Protein AF-A0A351AUI7-F1 (afdb_monomer_lite)

Structure (mmCIF, N/CA/C/O backbone):
data_AF-A0A351AUI7-F1
#
_entry.id   AF-A0A351AUI7-F1
#
loop_
_atom_site.group_PDB
_atom_site.id
_atom_site.type_symbol
_atom_site.label_atom_id
_atom_site.label_alt_id
_atom_site.label_comp_id
_atom_site.label_asym_id
_atom_site.label_entity_id
_atom_site.label_seq_id
_atom_site.pdbx_PDB_ins_code
_atom_site.Cartn_x
_atom_site.Cartn_y
_atom_site.Cartn_z
_atom_site.occupancy
_atom_site.B_iso_or_equiv
_atom_site.auth_seq_id
_atom_site.auth_comp_id
_atom_site.auth_asym_id
_atom_site.auth_atom_id
_atom_site.pdbx_PDB_model_num
ATOM 1 N N . PRO A 1 1 ? 12.604 8.753 11.085 1.00 53.91 1 PRO A N 1
ATOM 2 C CA . PRO A 1 1 ? 13.291 7.597 10.460 1.00 53.91 1 PRO A CA 1
ATOM 3 C C . PRO A 1 1 ? 14.036 8.050 9.202 1.00 53.91 1 PRO A C 1
ATOM 5 O O . PRO A 1 1 ? 13.435 8.734 8.382 1.00 53.91 1 PRO A O 1
ATOM 8 N N . ASN A 1 2 ? 15.317 7.702 9.061 1.00 69.69 2 ASN A N 1
ATOM 9 C CA . ASN A 1 2 ? 16.032 7.879 7.795 1.00 69.69 2 ASN A CA 1
ATOM 10 C C . ASN A 1 2 ? 15.551 6.790 6.838 1.00 69.69 2 ASN A C 1
ATOM 12 O O . ASN A 1 2 ? 16.055 5.671 6.870 1.00 69.69 2 ASN A O 1
ATOM 16 N N . ILE A 1 3 ? 14.525 7.087 6.045 1.00 72.50 3 ILE A N 1
ATOM 17 C CA . ILE A 1 3 ? 14.109 6.191 4.968 1.00 72.50 3 ILE A CA 1
ATOM 18 C C . ILE A 1 3 ? 15.257 6.210 3.937 1.00 72.50 3 ILE A C 1
ATOM 20 O O . ILE A 1 3 ? 15.671 7.309 3.560 1.00 72.50 3 ILE A O 1
ATOM 24 N N . PRO A 1 4 ? 15.799 5.076 3.466 1.00 81.50 4 PRO A N 1
ATOM 25 C CA . PRO A 1 4 ? 16.949 5.065 2.550 1.00 81.50 4 PRO A CA 1
ATOM 26 C C . PRO A 1 4 ? 16.629 5.720 1.206 1.00 81.50 4 PRO A C 1
ATOM 28 O O . PRO A 1 4 ? 15.595 5.412 0.636 1.00 81.50 4 PRO A O 1
ATOM 31 N N . VAL A 1 5 ? 17.474 6.603 0.670 1.00 82.38 5 VAL A N 1
ATOM 32 C CA . VAL A 1 5 ? 17.226 7.198 -0.665 1.00 82.38 5 VAL A CA 1
ATOM 33 C C . VAL A 1 5 ? 17.283 6.134 -1.764 1.00 82.38 5 VAL A C 1
ATOM 35 O O . VAL A 1 5 ? 16.453 6.133 -2.669 1.00 82.38 5 VAL A O 1
ATOM 38 N N . SER A 1 6 ? 18.225 5.198 -1.637 1.00 89.06 6 SER A N 1
ATOM 39 C CA . SER A 1 6 ? 18.423 4.108 -2.587 1.00 89.06 6 SER A CA 1
ATOM 40 C C . SER A 1 6 ? 17.807 2.797 -2.088 1.00 89.06 6 SER A C 1
ATOM 42 O O . SER A 1 6 ? 17.944 2.4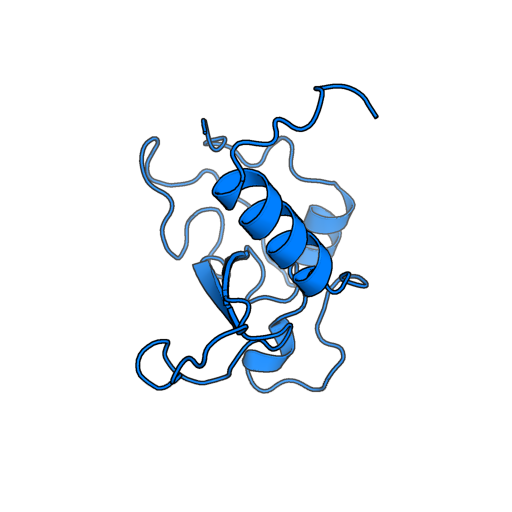86 -0.899 1.00 89.06 6 SER A O 1
ATOM 44 N N . PRO A 1 7 ? 17.181 1.992 -2.966 1.00 90.00 7 PRO A N 1
ATOM 45 C CA . PRO A 1 7 ? 16.624 0.684 -2.626 1.00 90.00 7 PRO A CA 1
ATOM 46 C C . PRO A 1 7 ? 17.680 -0.439 -2.604 1.00 90.00 7 PRO A C 1
ATOM 48 O O . PRO A 1 7 ? 17.318 -1.610 -2.653 1.00 90.00 7 PRO A O 1
ATOM 51 N N . ALA A 1 8 ? 18.978 -0.117 -2.543 1.00 90.44 8 ALA A N 1
ATOM 52 C CA . ALA A 1 8 ? 20.074 -1.088 -2.640 1.00 90.44 8 ALA A CA 1
ATOM 53 C C . ALA A 1 8 ? 20.003 -2.241 -1.616 1.00 90.44 8 ALA A C 1
ATOM 55 O O . ALA A 1 8 ? 20.442 -3.349 -1.915 1.00 90.44 8 ALA A O 1
ATOM 56 N N . ASP A 1 9 ? 19.419 -1.990 -0.441 1.00 90.88 9 ASP A N 1
ATOM 57 C CA . ASP A 1 9 ? 19.254 -2.977 0.634 1.00 90.88 9 ASP A CA 1
ATOM 58 C C . ASP A 1 9 ? 17.879 -3.680 0.611 1.00 90.88 9 ASP A C 1
ATOM 60 O O . ASP A 1 9 ? 17.488 -4.332 1.584 1.00 90.88 9 ASP A O 1
ATOM 64 N N . ALA A 1 10 ? 17.104 -3.535 -0.471 1.00 92.31 10 ALA A N 1
ATOM 65 C CA . ALA A 1 10 ? 15.819 -4.211 -0.609 1.00 92.31 10 ALA A CA 1
ATOM 66 C C . ALA A 1 10 ? 15.993 -5.746 -0.563 1.00 92.31 10 ALA A C 1
ATOM 68 O O . ALA A 1 10 ? 16.928 -6.283 -1.165 1.00 92.31 10 ALA A O 1
ATOM 69 N N . PRO A 1 11 ? 15.093 -6.487 0.116 1.00 93.94 11 PRO A N 1
ATOM 70 C CA . PRO A 1 11 ? 15.166 -7.945 0.164 1.00 93.94 11 PRO A CA 1
ATOM 71 C C . PRO A 1 11 ? 15.143 -8.570 -1.236 1.00 93.94 11 PRO A C 1
ATOM 73 O O . PRO A 1 11 ? 14.291 -8.225 -2.052 1.00 93.94 11 PRO A O 1
ATOM 76 N N . ALA A 1 12 ? 16.028 -9.538 -1.496 1.00 95.44 12 ALA A N 1
ATOM 77 C CA . ALA A 1 12 ? 16.148 -10.176 -2.812 1.00 95.44 12 ALA A CA 1
ATOM 78 C C . ALA A 1 12 ? 14.824 -10.781 -3.314 1.00 95.44 12 ALA A C 1
ATOM 80 O O . ALA A 1 12 ? 14.471 -10.599 -4.470 1.00 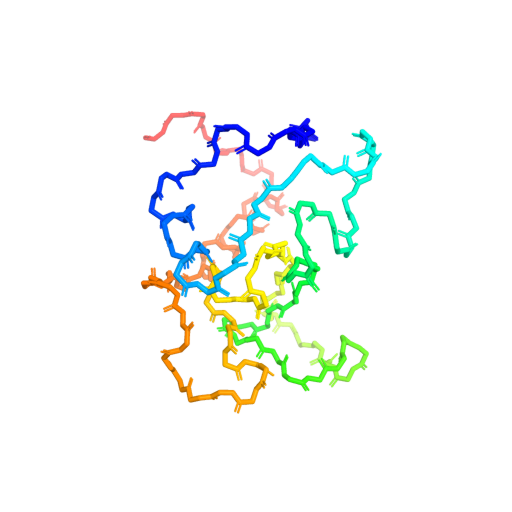95.44 12 ALA A O 1
ATOM 81 N N . GLU A 1 13 ? 14.047 -11.415 -2.430 1.00 94.94 13 GLU A N 1
ATOM 82 C CA . GLU A 1 13 ? 12.736 -11.986 -2.774 1.00 94.94 13 GLU A CA 1
ATOM 83 C C . GLU A 1 13 ? 11.746 -10.926 -3.287 1.00 94.94 13 GLU A C 1
ATOM 85 O O . GLU A 1 13 ? 10.996 -11.177 -4.229 1.00 94.94 13 GLU A O 1
ATOM 90 N N . LEU A 1 14 ? 11.775 -9.718 -2.711 1.00 95.38 14 LEU A N 1
ATOM 91 C CA . LEU A 1 14 ? 10.961 -8.599 -3.184 1.00 95.38 14 LEU A CA 1
ATOM 92 C C . LEU A 1 14 ? 11.438 -8.129 -4.563 1.00 95.38 14 LEU A C 1
ATOM 94 O O . LEU A 1 14 ? 10.617 -7.927 -5.454 1.00 95.38 14 LEU A O 1
ATOM 98 N N . VAL A 1 15 ? 12.753 -7.984 -4.751 1.00 96.81 15 VAL A N 1
ATOM 99 C CA . VAL A 1 15 ? 13.346 -7.574 -6.035 1.00 96.81 15 VAL A CA 1
ATOM 100 C C . VAL A 1 15 ? 13.013 -8.578 -7.145 1.00 96.81 15 VAL A C 1
ATOM 102 O O . VAL A 1 15 ? 12.635 -8.172 -8.246 1.00 96.81 15 VAL A O 1
ATOM 105 N N . ASP A 1 16 ? 13.081 -9.876 -6.855 1.00 96.75 16 ASP A N 1
ATOM 106 C CA . ASP A 1 16 ? 12.731 -10.944 -7.795 1.00 96.75 16 ASP A CA 1
ATOM 107 C C . ASP A 1 16 ? 11.238 -10.906 -8.160 1.00 96.75 16 ASP A C 1
ATOM 109 O O . ASP A 1 16 ? 10.876 -10.974 -9.340 1.00 96.75 16 ASP A O 1
ATOM 113 N N . ALA A 1 17 ? 10.359 -10.741 -7.164 1.00 96.00 17 ALA A N 1
ATOM 114 C CA . ALA A 1 17 ? 8.919 -10.639 -7.386 1.00 96.00 17 ALA A CA 1
ATOM 115 C C . ALA A 1 17 ? 8.557 -9.419 -8.251 1.00 96.00 17 ALA A C 1
ATOM 117 O O . ALA A 1 17 ? 7.807 -9.553 -9.220 1.00 96.00 17 ALA A O 1
ATOM 118 N N . LEU A 1 18 ? 9.149 -8.255 -7.971 1.00 96.81 18 LEU A N 1
ATOM 119 C CA . LEU A 1 18 ? 8.984 -7.036 -8.770 1.00 96.81 18 LEU A CA 1
ATOM 120 C C . LEU A 1 18 ? 9.475 -7.222 -10.209 1.00 96.81 18 LEU A C 1
ATOM 122 O O . LEU A 1 18 ? 8.768 -6.879 -11.159 1.00 96.81 18 LEU A O 1
ATOM 126 N N . SER A 1 19 ? 10.643 -7.843 -10.376 1.00 96.56 19 SER A N 1
ATOM 127 C CA . SER A 1 19 ? 11.227 -8.111 -11.692 1.00 96.56 19 SER A CA 1
ATOM 128 C C . SER A 1 19 ? 10.325 -9.007 -12.545 1.00 96.56 19 SER A C 1
ATOM 130 O O . SER A 1 19 ? 10.216 -8.801 -13.753 1.00 96.56 19 SER A O 1
ATOM 132 N N . SER A 1 20 ? 9.609 -9.959 -11.930 1.00 94.94 20 SER A N 1
ATOM 133 C CA . SER A 1 20 ? 8.629 -10.806 -12.630 1.00 94.94 20 SER A CA 1
ATOM 134 C C . SER A 1 20 ? 7.449 -10.018 -13.220 1.00 94.94 20 SER A C 1
ATOM 136 O O . SER A 1 20 ? 6.828 -10.461 -14.187 1.00 94.94 20 SER A O 1
ATOM 138 N N . TRP A 1 21 ? 7.164 -8.836 -12.668 1.00 94.06 21 TRP A N 1
ATOM 139 C CA . TRP A 1 21 ? 6.156 -7.889 -13.152 1.00 94.06 21 TRP A CA 1
ATOM 140 C C . TRP A 1 21 ? 6.748 -6.809 -14.068 1.00 94.06 21 TRP A C 1
ATOM 142 O O . TRP A 1 21 ? 6.025 -5.924 -14.521 1.00 94.06 21 TRP A O 1
ATOM 152 N N . GLY A 1 22 ? 8.051 -6.874 -14.360 1.00 96.12 22 GLY A N 1
ATOM 153 C CA . GLY A 1 22 ? 8.757 -5.848 -15.124 1.00 96.12 22 GLY A CA 1
ATOM 154 C C . GLY A 1 22 ? 8.963 -4.543 -14.351 1.00 96.12 22 GLY A C 1
ATOM 155 O O . GLY A 1 22 ? 9.173 -3.503 -14.972 1.00 96.12 22 GLY A O 1
ATOM 156 N N . ILE A 1 23 ? 8.890 -4.584 -13.017 1.00 96.50 23 ILE A N 1
ATOM 157 C CA . ILE A 1 23 ? 9.142 -3.436 -12.147 1.00 96.50 23 ILE A CA 1
ATOM 158 C C . ILE A 1 23 ? 10.608 -3.458 -11.714 1.00 96.50 23 ILE A C 1
ATOM 160 O O . ILE A 1 23 ? 11.083 -4.440 -11.146 1.00 96.50 23 ILE A O 1
ATOM 164 N N . THR A 1 24 ? 11.296 -2.341 -11.930 1.00 96.62 24 THR A N 1
ATOM 165 C CA . THR A 1 24 ? 12.646 -2.091 -11.419 1.00 96.62 24 THR A CA 1
ATOM 166 C C . THR A 1 24 ? 12.562 -1.025 -10.335 1.00 96.62 24 THR A C 1
ATOM 168 O O . THR A 1 24 ? 11.853 -0.035 -10.513 1.00 96.62 24 THR A O 1
ATOM 171 N N . LEU A 1 25 ? 13.264 -1.232 -9.219 1.00 95.81 25 LEU A N 1
ATOM 172 C CA . LEU A 1 25 ? 13.403 -0.209 -8.186 1.00 95.81 25 LEU A CA 1
ATOM 173 C C . LEU A 1 25 ? 14.499 0.788 -8.576 1.00 95.81 25 LEU A C 1
ATOM 175 O O . LEU A 1 25 ? 15.584 0.399 -9.006 1.00 95.81 25 LEU A O 1
ATOM 179 N N . GLU A 1 26 ? 14.214 2.063 -8.374 1.00 95.12 26 GLU A N 1
ATOM 180 C CA . GLU A 1 26 ? 15.096 3.198 -8.630 1.00 95.12 26 GLU A CA 1
ATOM 181 C C . GLU A 1 26 ? 15.279 4.014 -7.347 1.00 95.12 26 GLU A C 1
ATOM 183 O O . GLU A 1 26 ? 14.599 3.783 -6.348 1.00 95.12 26 GLU A O 1
ATOM 188 N N . ASP A 1 27 ? 16.203 4.968 -7.344 1.00 94.81 27 ASP A N 1
ATOM 189 C CA . ASP A 1 27 ? 16.312 5.905 -6.227 1.00 94.81 27 ASP A CA 1
ATOM 190 C C . ASP A 1 27 ? 15.061 6.800 -6.164 1.00 94.81 27 ASP A C 1
ATOM 192 O O . ASP A 1 27 ? 14.490 7.175 -7.191 1.00 94.81 27 ASP A O 1
ATOM 196 N N . ARG A 1 28 ? 14.627 7.164 -4.953 1.00 90.06 28 ARG A N 1
ATOM 197 C CA . ARG A 1 28 ? 13.502 8.096 -4.782 1.00 90.06 28 ARG A CA 1
ATOM 198 C C . ARG A 1 28 ? 13.895 9.546 -5.086 1.00 90.06 28 ARG A C 1
ATOM 200 O O . ARG A 1 28 ? 15.067 9.908 -4.993 1.00 90.06 28 ARG A O 1
ATOM 207 N N . TYR A 1 29 ? 12.917 10.404 -5.383 1.00 86.62 29 TYR A N 1
ATOM 208 C CA . TYR A 1 29 ? 13.185 11.769 -5.860 1.00 86.62 29 TYR A CA 1
ATOM 209 C C . TYR A 1 29 ? 13.662 12.738 -4.772 1.00 86.62 29 TYR A C 1
ATOM 211 O O . TYR A 1 29 ? 14.490 13.611 -5.037 1.00 86.62 29 TYR A O 1
ATOM 219 N N . SER A 1 30 ? 13.112 12.626 -3.562 1.00 86.00 30 SER A N 1
ATOM 220 C CA . SER A 1 30 ? 13.361 13.558 -2.458 1.00 86.00 30 SER A CA 1
ATOM 221 C C . SER A 1 30 ? 14.035 12.851 -1.296 1.00 86.00 30 SER A C 1
ATOM 223 O O . SER A 1 30 ? 13.616 11.780 -0.877 1.00 86.00 30 SER A O 1
ATOM 225 N N . GLU A 1 31 ? 15.050 13.463 -0.692 1.00 85.62 31 GLU A N 1
ATOM 226 C CA . GLU A 1 31 ? 15.675 12.898 0.508 1.00 85.62 31 GLU A CA 1
ATOM 227 C C . GLU A 1 31 ? 14.768 12.991 1.742 1.00 85.62 31 GLU A C 1
ATOM 229 O O . GLU A 1 31 ? 14.880 12.160 2.645 1.00 85.62 31 GLU A O 1
ATOM 234 N N . ASN A 1 32 ? 13.849 13.960 1.769 1.00 87.69 32 ASN A N 1
ATOM 235 C CA . ASN A 1 32 ? 13.077 14.327 2.961 1.00 87.69 32 ASN A CA 1
ATOM 236 C C . ASN A 1 32 ? 11.610 13.895 2.913 1.00 87.69 32 ASN A C 1
ATOM 238 O O . ASN A 1 32 ? 10.897 14.033 3.906 1.00 87.69 32 ASN A O 1
ATOM 242 N N . GLU A 1 33 ? 11.153 13.395 1.772 1.00 89.75 33 GLU A N 1
ATOM 243 C CA . GLU A 1 33 ? 9.759 13.039 1.538 1.00 89.75 33 GLU A CA 1
ATOM 244 C C . GLU A 1 33 ? 9.682 11.644 0.923 1.00 89.75 33 GLU A C 1
ATOM 246 O O . GLU A 1 33 ? 10.640 11.163 0.318 1.00 89.75 33 GLU A O 1
ATOM 251 N N . LEU A 1 34 ? 8.543 10.989 1.132 1.00 93.12 34 LEU A N 1
ATOM 252 C CA . LEU A 1 34 ? 8.210 9.717 0.509 1.00 93.12 34 LEU A CA 1
ATOM 253 C C . LEU A 1 34 ? 6.802 9.841 -0.070 1.00 93.12 34 LEU A C 1
ATOM 255 O O . LEU A 1 34 ? 5.819 9.886 0.675 1.00 93.12 34 LEU A O 1
ATOM 259 N N . GLY A 1 35 ? 6.724 9.960 -1.386 1.00 93.88 35 GLY A N 1
ATOM 260 C CA . GLY A 1 35 ? 5.512 10.174 -2.158 1.00 93.88 35 GLY A CA 1
ATOM 261 C C . GLY A 1 35 ? 5.141 8.985 -3.037 1.00 93.88 35 GLY A C 1
ATOM 262 O O . GLY A 1 35 ? 5.853 7.988 -3.132 1.00 93.88 35 GLY A O 1
ATOM 263 N N . GLU A 1 36 ? 3.984 9.102 -3.684 1.00 95.69 36 GLU A N 1
ATOM 264 C CA . GLU A 1 36 ? 3.617 8.206 -4.780 1.00 95.69 36 GLU A CA 1
ATOM 265 C C . GLU A 1 36 ? 4.683 8.265 -5.881 1.00 95.69 36 GLU A C 1
ATOM 267 O O . GLU A 1 36 ? 5.245 9.329 -6.149 1.00 95.69 36 GLU A O 1
ATOM 272 N N . PHE A 1 37 ? 4.947 7.120 -6.507 1.00 95.69 37 PHE A N 1
ATOM 273 C CA . PHE A 1 37 ? 5.955 6.946 -7.555 1.00 95.69 37 PHE A CA 1
ATOM 274 C C . PHE A 1 37 ? 7.421 7.047 -7.112 1.00 95.69 37 PHE A C 1
ATOM 276 O O . PHE A 1 37 ? 8.317 6.944 -7.950 1.00 95.69 37 PHE A O 1
ATOM 283 N N . ASP A 1 38 ? 7.702 7.181 -5.813 1.00 95.56 38 ASP A N 1
ATOM 284 C CA . ASP A 1 38 ? 9.064 7.012 -5.308 1.00 95.56 38 ASP A CA 1
ATOM 285 C C . ASP A 1 38 ? 9.485 5.538 -5.369 1.00 95.56 38 ASP A C 1
ATOM 287 O O . ASP A 1 38 ? 8.735 4.645 -4.981 1.00 95.56 38 ASP A O 1
ATOM 291 N N . TYR A 1 39 ? 10.702 5.275 -5.836 1.00 96.19 39 TYR A N 1
ATOM 292 C CA . TYR A 1 39 ? 11.263 3.955 -6.156 1.00 96.19 39 TYR A CA 1
ATOM 293 C C . TYR A 1 39 ? 10.711 3.248 -7.398 1.00 96.19 39 TYR A C 1
ATOM 295 O O . TYR A 1 39 ? 11.478 2.544 -8.044 1.00 96.19 39 TYR A O 1
ATOM 303 N N . CYS A 1 40 ? 9.431 3.373 -7.753 1.00 96.19 40 CYS A N 1
ATOM 304 C CA . CYS A 1 40 ? 8.903 2.813 -9.003 1.00 96.19 40 CYS A CA 1
ATOM 305 C C . CYS A 1 40 ? 7.511 3.365 -9.342 1.00 96.19 40 CYS A C 1
ATOM 307 O O . CYS A 1 40 ? 6.808 3.894 -8.492 1.00 96.19 40 CYS A O 1
ATOM 309 N N . TYR A 1 41 ? 7.046 3.145 -10.573 1.00 96.44 41 TYR A N 1
ATOM 310 C CA . TYR A 1 41 ? 5.712 3.578 -11.022 1.00 96.44 41 TYR A CA 1
ATOM 311 C C . TYR A 1 41 ? 4.532 2.895 -10.291 1.00 96.44 41 TYR A C 1
ATOM 313 O O . TYR A 1 41 ? 3.385 3.319 -10.435 1.00 96.44 41 TYR A O 1
ATOM 321 N N . ALA A 1 42 ? 4.798 1.808 -9.564 1.00 96.56 42 ALA A N 1
ATOM 322 C CA . ALA A 1 42 ? 3.804 1.020 -8.839 1.00 96.56 42 ALA A CA 1
ATOM 323 C C . ALA A 1 42 ? 3.771 1.328 -7.335 1.00 96.56 42 ALA A C 1
ATOM 325 O O . ALA A 1 42 ? 3.089 0.628 -6.578 1.00 96.56 42 ALA A O 1
ATOM 326 N N . SER A 1 43 ? 4.532 2.329 -6.890 1.00 97.19 43 SER A N 1
ATOM 327 C CA . SER A 1 43 ? 4.663 2.658 -5.481 1.00 97.19 43 SER A CA 1
ATOM 328 C C . SER A 1 43 ? 3.688 3.730 -5.017 1.00 97.19 43 SER A C 1
ATOM 330 O O . SER A 1 43 ? 3.231 4.579 -5.784 1.00 97.19 43 SER A O 1
ATOM 332 N N . GLY A 1 44 ? 3.398 3.716 -3.720 1.00 96.19 44 GLY A N 1
ATOM 333 C CA . GLY A 1 44 ? 2.567 4.733 -3.098 1.00 96.19 44 GLY A CA 1
ATOM 334 C C . GLY A 1 44 ? 2.070 4.344 -1.718 1.00 96.19 44 GLY A C 1
ATOM 335 O O . GLY A 1 44 ? 2.431 3.309 -1.157 1.00 96.19 44 GLY A O 1
ATOM 336 N N . TRP A 1 45 ? 1.229 5.205 -1.154 1.00 96.75 45 TRP A N 1
ATOM 337 C CA . TRP A 1 45 ? 0.627 4.994 0.156 1.00 96.75 45 TRP A CA 1
ATOM 338 C C . TRP A 1 45 ? -0.729 4.310 0.025 1.00 96.75 45 TRP A C 1
ATOM 340 O O . TRP A 1 45 ? -1.647 4.836 -0.599 1.00 96.75 45 TRP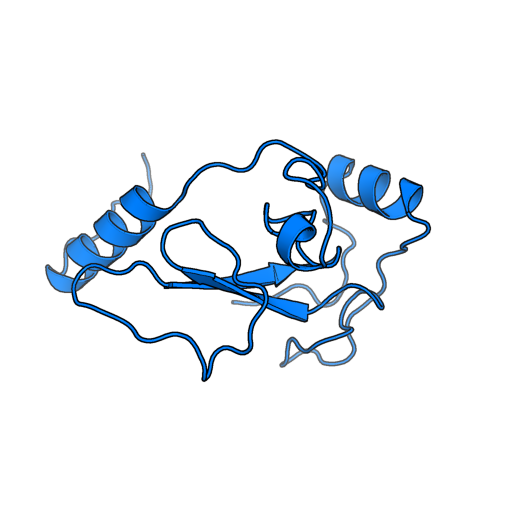 A O 1
ATOM 350 N N . MET A 1 46 ? -0.876 3.163 0.680 1.00 96.56 46 MET A N 1
ATOM 351 C CA . MET A 1 46 ? -2.154 2.476 0.833 1.00 96.56 46 MET A CA 1
ATOM 352 C C . MET A 1 46 ? -2.567 2.460 2.297 1.00 96.56 46 MET A C 1
ATOM 354 O O . MET A 1 46 ? -1.727 2.413 3.199 1.00 96.56 46 MET A O 1
ATOM 358 N N . TYR A 1 47 ? -3.874 2.456 2.541 1.00 96.44 47 TYR A N 1
ATOM 359 C CA . TYR A 1 47 ? -4.412 2.285 3.881 1.00 96.44 47 TYR A CA 1
ATOM 360 C C . TYR A 1 47 ? -5.101 0.935 4.028 1.00 96.44 47 TYR A C 1
ATOM 362 O O . TYR A 1 47 ? -5.617 0.353 3.076 1.00 96.44 47 TYR A O 1
ATOM 370 N N . CYS A 1 48 ? -5.067 0.431 5.249 1.00 96.06 48 CYS A N 1
ATOM 371 C CA . CYS A 1 48 ? -5.642 -0.834 5.643 1.00 96.06 48 CYS A CA 1
ATOM 372 C C . CYS A 1 48 ? -6.466 -0.609 6.911 1.00 96.06 48 CYS A C 1
ATOM 374 O O . CYS A 1 48 ? -5.969 -0.004 7.861 1.00 96.06 48 CYS A O 1
ATOM 376 N N . LEU A 1 49 ? -7.707 -1.086 6.902 1.00 96.94 49 LEU A N 1
ATOM 377 C CA . LEU A 1 49 ? -8.668 -1.014 7.995 1.00 96.94 49 LEU A CA 1
ATOM 378 C C . LEU A 1 49 ? -9.011 -2.442 8.425 1.00 96.94 49 LEU A C 1
ATOM 380 O O . LEU A 1 49 ? -9.517 -3.213 7.612 1.00 96.94 49 LEU A O 1
ATOM 384 N N . ASN A 1 50 ? -8.719 -2.808 9.676 1.00 96.25 50 ASN A N 1
ATOM 385 C CA . ASN A 1 50 ? -8.995 -4.142 10.236 1.00 96.25 50 ASN A CA 1
ATOM 386 C C . ASN A 1 50 ? -8.499 -5.285 9.331 1.00 96.25 50 ASN A C 1
ATOM 388 O O . ASN A 1 50 ? -9.237 -6.201 8.961 1.00 96.25 50 ASN A O 1
ATOM 392 N N . ASN A 1 51 ? -7.239 -5.178 8.906 1.00 95.19 51 ASN A N 1
ATOM 393 C CA . ASN A 1 51 ? -6.580 -6.101 7.985 1.00 95.19 51 ASN A CA 1
ATOM 394 C C . ASN A 1 51 ? -7.168 -6.210 6.566 1.00 95.19 51 ASN A C 1
ATOM 396 O O . ASN A 1 51 ? -6.751 -7.077 5.798 1.00 95.19 51 ASN A O 1
ATOM 400 N N . VAL A 1 52 ? -8.073 -5.313 6.187 1.00 93.56 52 VAL A N 1
ATOM 401 C CA . VAL A 1 52 ? -8.608 -5.204 4.828 1.00 93.56 52 VAL A CA 1
ATOM 402 C C . VAL A 1 52 ? -8.021 -3.968 4.161 1.00 93.56 52 VAL A C 1
ATOM 404 O O . VAL A 1 52 ? -7.955 -2.909 4.777 1.00 93.56 52 VAL A O 1
ATOM 407 N N . PHE A 1 53 ? -7.568 -4.090 2.917 1.00 95.31 53 PHE A N 1
ATOM 408 C CA . PHE A 1 53 ? -7.199 -2.953 2.074 1.00 95.31 53 PHE A CA 1
ATOM 409 C C . PHE A 1 53 ? -8.430 -2.534 1.267 1.00 95.31 53 PHE A C 1
ATOM 411 O O . PHE A 1 53 ? -8.858 -3.296 0.396 1.00 95.31 53 PHE A O 1
ATOM 418 N N . PRO A 1 54 ? -9.050 -1.377 1.560 1.00 94.62 54 PRO A N 1
ATOM 419 C CA . PRO A 1 54 ? -10.264 -0.980 0.861 1.00 94.62 54 PRO A CA 1
ATOM 420 C C . PRO A 1 54 ? -9.976 -0.568 -0.584 1.00 94.62 54 PRO A C 1
ATOM 422 O O . PRO A 1 54 ? -8.922 -0.019 -0.893 1.00 94.62 54 PRO A O 1
ATOM 425 N N . ASN A 1 55 ? -10.956 -0.774 -1.462 1.00 93.19 55 ASN A N 1
ATOM 426 C CA . ASN A 1 55 ? -10.923 -0.350 -2.866 1.00 93.19 55 ASN A CA 1
ATOM 427 C C . ASN A 1 55 ? -11.598 1.020 -3.092 1.00 93.19 55 ASN A C 1
ATOM 429 O O . ASN A 1 55 ? -12.082 1.313 -4.185 1.00 93.19 55 ASN A O 1
ATOM 433 N N . VAL A 1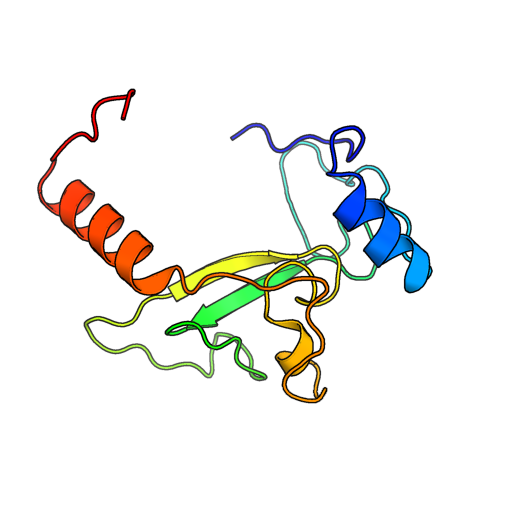 56 ? -11.663 1.844 -2.045 1.00 93.19 56 VAL A N 1
ATOM 434 C CA . VAL A 1 56 ? -12.247 3.192 -2.042 1.00 93.19 56 VAL A CA 1
ATOM 435 C C . VAL A 1 56 ? -11.271 4.186 -1.424 1.00 93.19 56 VAL A C 1
ATOM 437 O O . VAL A 1 56 ? -10.341 3.799 -0.710 1.00 93.19 56 VAL A O 1
ATOM 440 N N . GLY A 1 57 ? -11.483 5.479 -1.671 1.00 91.44 57 GLY A N 1
ATOM 441 C CA . GLY A 1 57 ? -10.663 6.536 -1.083 1.00 91.44 57 GLY A CA 1
ATOM 442 C C . GLY A 1 57 ? -10.760 6.568 0.445 1.00 91.44 57 GLY A C 1
ATOM 443 O O . GLY A 1 57 ? -11.772 6.179 1.024 1.00 91.44 57 GLY A O 1
ATOM 444 N N . PHE A 1 58 ? -9.717 7.076 1.107 1.00 92.25 58 PHE A N 1
ATOM 445 C CA . PHE A 1 58 ? -9.659 7.176 2.575 1.00 92.25 58 PHE A CA 1
ATOM 446 C C . PHE A 1 58 ? -10.861 7.944 3.161 1.00 92.25 58 PHE A C 1
ATOM 448 O O . PHE A 1 58 ? -11.330 7.629 4.249 1.00 92.25 58 PHE A O 1
ATOM 455 N N . SER A 1 59 ? -11.389 8.928 2.421 1.00 94.50 59 SER A N 1
ATOM 456 C CA . SER A 1 59 ? -12.558 9.733 2.803 1.00 94.50 59 SER A CA 1
ATOM 457 C C . SER A 1 59 ? -13.869 8.951 2.898 1.00 94.5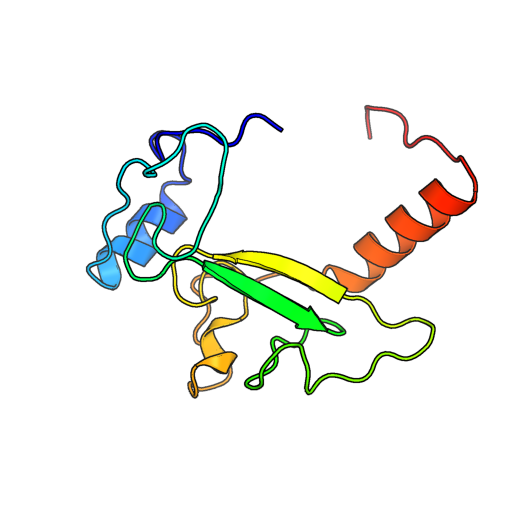0 59 SER A C 1
ATOM 459 O O . SER A 1 59 ? -14.799 9.431 3.541 1.00 94.50 59 SER A O 1
ATOM 461 N N . ASP A 1 60 ? -13.941 7.777 2.269 1.00 95.00 60 ASP A N 1
ATOM 462 C CA . ASP A 1 60 ? -15.144 6.938 2.215 1.00 95.00 60 ASP A CA 1
ATOM 463 C C . ASP A 1 60 ? -15.110 5.806 3.255 1.00 95.00 60 ASP A C 1
ATOM 465 O O . ASP A 1 60 ? -15.976 4.930 3.264 1.00 95.00 60 ASP A O 1
ATOM 469 N N . SER A 1 61 ? -14.117 5.820 4.150 1.00 93.75 61 SER A N 1
ATOM 470 C CA . SER A 1 61 ? -14.027 4.913 5.294 1.00 93.75 61 SER A CA 1
ATOM 471 C C . SER A 1 61 ? -14.421 5.629 6.586 1.00 93.75 61 SER A C 1
ATOM 473 O O . SER A 1 61 ? -13.846 6.656 6.945 1.00 93.75 61 SER A O 1
ATOM 475 N N . TYR A 1 62 ? -15.385 5.063 7.315 1.00 94.12 62 TYR A N 1
ATOM 476 C CA . TYR A 1 62 ? -15.886 5.608 8.579 1.00 94.12 62 TYR A CA 1
ATOM 477 C C . TYR A 1 62 ? -15.411 4.751 9.749 1.00 94.12 62 TYR A C 1
ATOM 479 O O . TYR A 1 62 ? -15.746 3.571 9.826 1.00 94.12 62 TYR A O 1
ATOM 487 N N . LEU A 1 63 ? -14.638 5.358 10.647 1.00 94.94 63 LEU A N 1
ATOM 488 C CA . LEU A 1 63 ? -14.001 4.659 11.759 1.00 94.94 63 LEU A CA 1
ATOM 489 C C . LEU A 1 63 ? -14.932 4.537 12.966 1.00 94.94 63 LEU A C 1
ATOM 491 O O . LEU A 1 63 ? -15.693 5.455 13.282 1.00 94.94 63 LEU A O 1
ATOM 495 N N . SER A 1 64 ? -14.810 3.414 13.660 1.00 96.31 64 SER A N 1
ATOM 496 C CA . SER A 1 64 ? -15.422 3.130 14.952 1.00 96.31 64 SER A CA 1
ATOM 497 C C . SER A 1 64 ? -14.354 2.894 16.018 1.00 96.31 64 SER A C 1
ATOM 499 O O . SER A 1 64 ? -13.189 2.633 15.718 1.00 96.31 64 SER A O 1
ATOM 501 N N . ASP A 1 65 ? -14.753 2.995 17.286 1.00 95.38 65 ASP A N 1
ATOM 502 C CA . ASP A 1 65 ? -13.871 2.640 18.396 1.00 95.38 65 ASP A CA 1
ATOM 503 C C . ASP A 1 65 ? -13.380 1.189 18.262 1.00 95.38 65 ASP A C 1
ATOM 505 O O . ASP A 1 65 ? -14.152 0.286 17.931 1.00 95.38 65 ASP A O 1
ATOM 509 N N . GLY A 1 66 ? -12.086 0.982 18.501 1.00 94.12 66 GLY A N 1
ATOM 510 C CA . GLY A 1 66 ? -11.414 -0.307 18.333 1.00 94.12 66 GLY A CA 1
ATOM 511 C C . GLY A 1 66 ? -10.932 -0.638 16.914 1.00 94.12 66 GLY A C 1
ATOM 512 O O . GLY A 1 66 ? -10.216 -1.631 16.765 1.00 94.12 66 GLY A O 1
ATOM 513 N N . ASP A 1 67 ? -11.252 0.167 15.894 1.00 97.44 67 ASP A N 1
ATOM 514 C CA . ASP A 1 67 ? -10.731 -0.051 14.540 1.00 97.44 67 ASP A CA 1
ATOM 515 C C . ASP A 1 67 ? -9.207 0.126 14.475 1.00 97.44 67 ASP A C 1
ATOM 517 O O . ASP A 1 67 ? -8.633 1.077 15.015 1.00 97.44 67 ASP A O 1
ATOM 521 N N . VAL A 1 68 ? -8.541 -0.768 13.742 1.00 97.44 68 VAL A N 1
ATOM 522 C CA . VAL A 1 68 ? -7.106 -0.671 13.466 1.00 97.44 68 VAL A CA 1
ATOM 523 C C . VAL A 1 68 ? -6.889 -0.123 12.066 1.00 97.44 68 VAL A C 1
ATOM 525 O O . VAL A 1 68 ? -7.141 -0.800 11.069 1.00 97.44 68 VAL A O 1
ATOM 528 N N . VAL A 1 69 ? -6.343 1.091 12.001 1.00 96.88 69 VAL A N 1
ATOM 529 C CA . VAL A 1 69 ? -5.933 1.735 10.750 1.00 96.88 69 VAL A CA 1
ATOM 530 C C . VAL A 1 69 ? -4.418 1.663 10.602 1.00 96.88 69 VAL A C 1
ATOM 532 O O . VAL A 1 69 ? -3.669 2.035 11.505 1.00 96.88 69 VAL A O 1
ATOM 535 N N . ARG A 1 70 ? -3.948 1.216 9.436 1.00 96.38 70 ARG A N 1
ATOM 536 C CA . ARG A 1 70 ? -2.531 1.232 9.053 1.00 96.38 70 ARG A CA 1
ATOM 537 C C . ARG A 1 70 ? -2.364 1.951 7.729 1.00 96.38 70 ARG A C 1
ATOM 539 O O . ARG A 1 70 ? -3.025 1.592 6.762 1.00 96.38 70 ARG A O 1
ATOM 546 N N . VAL A 1 71 ? -1.436 2.898 7.669 1.00 96.31 71 VAL A N 1
ATOM 547 C CA . VAL A 1 71 ? -0.983 3.520 6.419 1.00 96.31 71 VAL A CA 1
ATOM 548 C C . VAL A 1 71 ? 0.389 2.939 6.096 1.00 96.31 71 VAL A C 1
ATOM 550 O O . VAL A 1 71 ? 1.298 2.994 6.922 1.00 96.31 71 VAL A O 1
ATOM 553 N N . GLN A 1 72 ? 0.507 2.284 4.947 1.00 95.69 72 GLN A N 1
ATOM 554 C CA . GLN A 1 72 ? 1.668 1.486 4.564 1.00 95.69 72 GLN A CA 1
ATOM 555 C C . GLN A 1 72 ? 2.109 1.889 3.161 1.00 95.69 72 GLN A C 1
ATOM 557 O O . GLN A 1 72 ? 1.283 2.025 2.259 1.00 95.69 72 GLN A O 1
ATOM 562 N N . PHE A 1 73 ? 3.412 2.084 2.993 1.00 95.81 73 PHE A N 1
ATOM 563 C CA . PHE A 1 73 ? 4.001 2.303 1.683 1.00 95.81 73 PHE A CA 1
ATOM 564 C C . PHE A 1 73 ? 4.145 0.961 0.958 1.00 95.81 73 PHE A C 1
ATOM 566 O O . PHE A 1 73 ? 4.523 -0.034 1.578 1.00 95.81 73 PHE A O 1
ATOM 573 N N . THR A 1 74 ? 3.830 0.945 -0.329 1.00 96.44 74 THR A N 1
ATOM 574 C CA . THR A 1 74 ? 3.981 -0.201 -1.230 1.00 96.44 74 THR A CA 1
ATOM 575 C C . THR A 1 74 ? 4.908 0.171 -2.378 1.00 96.44 74 THR A C 1
ATOM 577 O O . THR A 1 74 ? 4.976 1.339 -2.749 1.00 96.44 74 THR A O 1
ATOM 580 N N . VAL A 1 75 ? 5.585 -0.819 -2.959 1.00 96.81 75 VAL A N 1
ATOM 581 C CA . VAL A 1 75 ? 6.304 -0.717 -4.244 1.00 96.81 75 VAL A CA 1
ATOM 582 C C . VAL A 1 75 ? 5.696 -1.612 -5.340 1.00 96.81 75 VAL A C 1
ATOM 584 O O . VAL A 1 75 ? 6.331 -1.865 -6.361 1.00 96.81 75 VAL A O 1
ATOM 587 N N . ALA A 1 76 ? 4.479 -2.130 -5.132 1.00 96.69 76 ALA A N 1
ATOM 588 C CA . ALA A 1 76 ? 3.849 -3.135 -5.997 1.00 96.69 76 ALA A CA 1
ATOM 589 C C . ALA A 1 76 ? 2.306 -3.072 -6.017 1.00 96.69 76 ALA A C 1
ATOM 591 O O . ALA A 1 76 ? 1.639 -4.115 -6.001 1.00 96.69 76 ALA A O 1
ATOM 592 N N . TYR A 1 77 ? 1.716 -1.871 -5.994 1.00 95.38 77 TYR A N 1
ATOM 593 C CA . TYR A 1 77 ? 0.258 -1.662 -5.911 1.00 95.38 77 TYR A CA 1
ATOM 594 C C . TYR A 1 77 ? -0.431 -2.422 -4.758 1.00 95.38 77 TYR A C 1
ATOM 596 O O . TYR A 1 77 ? -1.585 -2.835 -4.854 1.00 95.38 77 TYR A O 1
ATOM 604 N N . GLY A 1 78 ? 0.300 -2.664 -3.674 1.00 95.94 78 GLY A N 1
ATOM 605 C CA . GLY A 1 78 ? -0.158 -3.389 -2.495 1.00 95.94 78 GLY A CA 1
ATOM 606 C C . GLY A 1 78 ? 0.234 -4.863 -2.450 1.00 95.94 78 GLY A C 1
ATOM 607 O O . GLY A 1 78 ? 0.076 -5.494 -1.406 1.00 95.94 78 GLY A O 1
ATOM 608 N N . SER A 1 79 ? 0.737 -5.449 -3.536 1.00 95.75 79 SER A N 1
ATOM 609 C CA . SER A 1 79 ? 1.025 -6.894 -3.614 1.00 95.75 79 SER A CA 1
ATOM 610 C C . SER A 1 79 ? 2.150 -7.339 -2.669 1.00 95.75 79 SER A C 1
ATOM 612 O O . SER A 1 79 ? 2.145 -8.459 -2.168 1.00 95.75 79 SER A O 1
ATOM 614 N N . ASP A 1 80 ? 3.067 -6.436 -2.345 1.00 95.75 80 ASP A N 1
ATOM 615 C CA . ASP A 1 80 ? 4.148 -6.575 -1.361 1.00 95.75 80 ASP A CA 1
ATOM 616 C C . ASP A 1 80 ? 3.685 -6.409 0.103 1.00 95.75 80 ASP A C 1
ATOM 618 O O . ASP A 1 80 ? 4.396 -6.780 1.037 1.00 95.75 80 ASP A O 1
ATOM 622 N N . ILE A 1 81 ? 2.489 -5.869 0.342 1.00 95.12 81 ILE A N 1
ATOM 623 C CA . ILE A 1 81 ? 1.961 -5.610 1.694 1.00 95.12 81 ILE A CA 1
ATOM 624 C C . ILE A 1 81 ? 0.627 -6.309 1.975 1.00 95.12 81 ILE A C 1
ATOM 626 O O . ILE A 1 81 ? 0.021 -6.083 3.024 1.00 95.12 81 ILE A O 1
ATOM 630 N N . GLY A 1 82 ? 0.184 -7.188 1.073 1.00 93.88 82 GLY A N 1
ATOM 631 C CA . GLY A 1 82 ? -1.029 -7.987 1.243 1.00 93.88 82 GLY A CA 1
ATOM 632 C C . GLY A 1 82 ? -2.312 -7.314 0.751 1.00 93.88 82 GLY A C 1
ATOM 633 O O . GLY A 1 82 ? -3.395 -7.771 1.096 1.00 93.88 82 GLY A O 1
ATOM 634 N N . GLY A 1 83 ? -2.198 -6.221 -0.005 1.00 94.25 83 GLY A N 1
ATOM 635 C CA . GLY A 1 83 ? -3.303 -5.380 -0.467 1.00 94.25 83 GLY A CA 1
ATOM 636 C C . GLY A 1 83 ? -3.547 -5.377 -1.973 1.00 94.25 83 GLY A C 1
ATOM 637 O O . GLY A 1 83 ? -4.415 -4.640 -2.425 1.00 94.25 83 GLY A O 1
ATOM 638 N N . GLY A 1 84 ? -2.827 -6.183 -2.762 1.00 93.81 84 GLY A N 1
ATOM 639 C CA . GLY A 1 84 ? -2.931 -6.139 -4.230 1.00 93.81 84 GLY A CA 1
ATOM 640 C C . GLY A 1 84 ? -4.346 -6.400 -4.781 1.00 93.81 84 GLY A C 1
ATOM 641 O O . GLY A 1 84 ? -4.686 -5.925 -5.862 1.00 93.81 84 GLY A O 1
ATOM 642 N N . TYR A 1 85 ? -5.207 -7.096 -4.027 1.00 92.44 85 TYR A N 1
ATOM 643 C CA . TYR A 1 85 ? -6.580 -7.397 -4.445 1.00 92.44 85 TYR A CA 1
ATO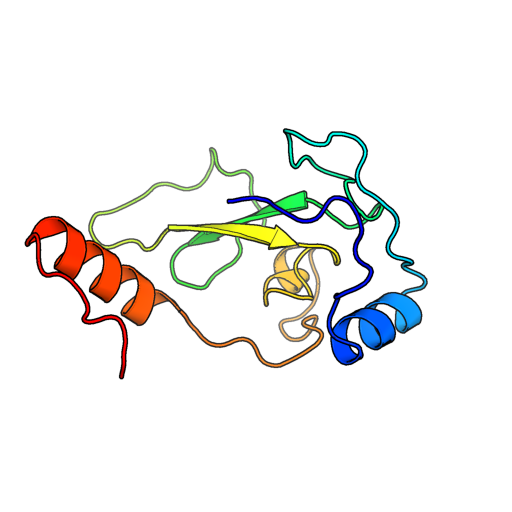M 644 C C . TYR A 1 85 ? -7.451 -6.135 -4.493 1.00 92.44 85 TYR A C 1
ATOM 646 O O . TYR A 1 85 ? -8.428 -6.087 -5.241 1.00 92.44 85 TYR A O 1
ATOM 654 N N . ALA A 1 86 ? -7.075 -5.083 -3.755 1.00 91.75 86 ALA A N 1
ATOM 655 C CA . ALA A 1 86 ? -7.778 -3.803 -3.747 1.00 91.75 86 ALA A CA 1
ATOM 656 C C . ALA A 1 86 ? -7.791 -3.131 -5.133 1.00 91.75 86 ALA A C 1
ATOM 658 O O . ALA A 1 86 ? -8.673 -2.322 -5.413 1.00 91.75 86 ALA A O 1
ATOM 659 N N . MET A 1 87 ? -6.882 -3.531 -6.031 1.00 88.81 87 MET A N 1
ATOM 660 C CA . MET A 1 87 ? -6.829 -3.086 -7.427 1.00 88.81 87 MET A CA 1
ATOM 661 C C . MET A 1 87 ? -7.817 -3.819 -8.355 1.00 88.81 87 MET A C 1
ATOM 663 O O . MET A 1 87 ? -7.723 -3.700 -9.575 1.00 88.81 87 MET A O 1
ATOM 667 N N . GLY A 1 88 ? -8.767 -4.584 -7.804 1.00 82.50 88 GLY A N 1
ATOM 668 C CA . GLY A 1 88 ? -9.773 -5.328 -8.572 1.00 82.50 88 GLY A CA 1
ATOM 669 C C . GLY A 1 88 ? -9.339 -6.738 -8.987 1.00 82.50 88 GLY A C 1
ATOM 670 O O . GLY A 1 88 ? -9.928 -7.315 -9.901 1.00 82.50 88 GLY A O 1
ATOM 671 N N . GLY A 1 89 ? -8.310 -7.288 -8.336 1.00 74.44 89 GLY A N 1
ATOM 672 C CA . GLY A 1 89 ? -7.861 -8.672 -8.515 1.00 74.44 89 GLY A CA 1
ATOM 673 C C . GLY A 1 89 ? -8.596 -9.671 -7.609 1.00 74.44 89 GLY A C 1
ATOM 674 O O . GLY A 1 89 ? -9.369 -9.288 -6.737 1.00 74.44 89 GLY A O 1
ATOM 675 N N . SER A 1 90 ? -8.350 -10.972 -7.805 1.00 72.81 90 SER A N 1
ATOM 676 C CA . SER A 1 90 ? -8.810 -12.030 -6.885 1.00 72.81 90 SER A CA 1
ATOM 677 C C . SER A 1 90 ? -8.042 -12.018 -5.554 1.00 72.81 90 SER A C 1
ATOM 679 O O . SER A 1 90 ? -6.955 -11.457 -5.487 1.00 72.81 90 SER A O 1
ATOM 681 N N . ASP A 1 91 ? -8.515 -12.754 -4.547 1.00 64.19 91 ASP A N 1
ATOM 682 C CA . ASP A 1 91 ? -7.982 -12.794 -3.167 1.00 64.19 91 ASP A CA 1
ATOM 683 C C . ASP A 1 91 ? -6.524 -13.304 -2.991 1.00 64.19 91 ASP A C 1
ATOM 685 O O . ASP A 1 91 ? -6.074 -13.521 -1.869 1.00 64.19 91 ASP A O 1
ATOM 689 N N . ASN A 1 92 ? -5.753 -13.500 -4.068 1.00 67.88 92 ASN A N 1
ATOM 690 C CA . ASN A 1 92 ? -4.383 -14.028 -4.025 1.00 67.88 92 ASN A CA 1
ATOM 691 C C . ASN A 1 92 ? -3.415 -13.311 -4.984 1.00 67.88 92 ASN A C 1
ATOM 693 O O . ASN A 1 92 ? -2.715 -13.946 -5.771 1.00 67.88 92 ASN A O 1
ATOM 697 N N . THR A 1 93 ? -3.397 -11.981 -4.957 1.00 83.38 93 THR A N 1
ATOM 698 C CA . THR A 1 93 ? -2.456 -11.158 -5.745 1.00 83.38 93 THR A CA 1
ATOM 699 C C . THR A 1 93 ? -1.187 -10.778 -4.982 1.00 83.38 93 THR A C 1
ATOM 701 O O . THR A 1 93 ? -0.346 -10.071 -5.524 1.00 83.38 93 THR A O 1
ATOM 704 N N . SER A 1 94 ? -1.052 -11.178 -3.718 1.00 91.06 94 SER A N 1
ATOM 705 C CA . SER A 1 94 ? 0.123 -10.849 -2.907 1.00 91.06 94 SER A CA 1
ATOM 706 C C . SER A 1 94 ? 1.346 -11.650 -3.354 1.00 91.06 94 SER A C 1
ATOM 708 O O . SER A 1 94 ? 1.221 -12.826 -3.690 1.00 91.06 94 SER A O 1
ATOM 710 N N . PHE A 1 95 ? 2.533 -11.046 -3.305 1.00 93.00 95 PHE A N 1
ATOM 711 C CA . PHE A 1 95 ? 3.791 -11.726 -3.635 1.00 93.00 95 PHE A CA 1
ATOM 712 C C . PHE A 1 95 ? 4.130 -12.848 -2.656 1.00 93.00 95 PHE A C 1
ATOM 714 O O . PHE A 1 95 ? 4.673 -13.877 -3.048 1.00 93.00 95 PHE A O 1
ATOM 721 N N . TYR A 1 96 ? 3.774 -12.663 -1.389 1.00 91.75 96 TYR A N 1
ATOM 722 C CA . TYR A 1 96 ? 4.034 -13.609 -0.314 1.00 91.75 96 TYR A CA 1
ATOM 723 C C . TYR A 1 96 ? 2.910 -13.560 0.731 1.00 91.75 96 TYR A C 1
ATOM 725 O O . TYR A 1 96 ? 2.132 -12.599 0.769 1.00 91.75 96 TYR A O 1
ATOM 733 N N . PRO A 1 97 ? 2.799 -14.581 1.603 1.00 91.00 97 PRO A N 1
ATOM 734 C CA . PRO A 1 97 ? 1.888 -14.541 2.739 1.00 91.00 97 PRO A CA 1
ATOM 735 C C . PRO A 1 97 ? 2.200 -13.352 3.655 1.00 91.00 97 PRO A C 1
ATOM 737 O O . PRO A 1 97 ? 3.326 -13.191 4.123 1.00 91.00 97 PRO A O 1
ATOM 740 N N . VAL A 1 98 ? 1.188 -12.538 3.955 1.00 90.38 98 VAL A N 1
ATOM 741 C CA . VAL A 1 98 ? 1.318 -11.385 4.856 1.00 90.38 98 VAL A CA 1
ATOM 742 C C . VAL A 1 98 ? 0.530 -11.644 6.135 1.00 90.38 98 VAL A C 1
ATOM 744 O O . VAL A 1 98 ? -0.631 -12.048 6.099 1.00 90.38 98 VAL A O 1
ATOM 747 N N . ALA A 1 99 ? 1.168 -11.425 7.284 1.00 91.88 99 ALA A N 1
ATOM 748 C CA . ALA A 1 99 ? 0.538 -11.614 8.586 1.00 91.88 99 ALA A CA 1
ATOM 749 C C . ALA A 1 99 ? -0.533 -10.547 8.865 1.00 91.88 99 ALA A C 1
ATOM 751 O O . ALA A 1 99 ? -0.346 -9.371 8.545 1.00 91.88 99 ALA A O 1
ATOM 752 N N . ASN A 1 100 ? -1.605 -10.935 9.561 1.00 94.50 100 ASN A N 1
ATOM 753 C CA . ASN A 1 100 ? -2.520 -9.968 10.159 1.00 94.50 100 ASN A CA 1
ATOM 754 C C . ASN A 1 100 ? -1.824 -9.273 11.344 1.00 94.50 100 ASN A C 1
ATOM 756 O O . ASN A 1 100 ? -1.486 -9.921 12.337 1.00 94.50 100 ASN A O 1
ATOM 760 N N . LYS A 1 101 ? -1.608 -7.954 11.236 1.00 94.25 101 LYS A N 1
ATOM 761 C CA . LYS A 1 101 ? -0.890 -7.153 12.244 1.00 94.25 101 LYS A CA 1
ATOM 762 C C . LYS A 1 101 ? -1.821 -6.451 13.241 1.00 94.25 101 LYS A C 1
ATOM 764 O O . LYS A 1 101 ? -1.315 -5.740 14.100 1.00 94.25 101 LYS A O 1
ATOM 769 N N . ASP A 1 102 ? -3.143 -6.628 13.165 1.00 96.25 102 ASP A N 1
ATOM 770 C CA . ASP A 1 102 ? -4.113 -5.821 13.923 1.00 96.25 102 ASP A CA 1
ATOM 771 C C . ASP A 1 102 ? -3.892 -5.942 15.426 1.00 96.25 102 ASP A C 1
ATOM 773 O O . ASP A 1 102 ? -3.646 -4.950 16.102 1.00 96.25 102 ASP A O 1
ATOM 777 N N . ARG A 1 103 ? -3.861 -7.178 15.937 1.00 95.75 103 ARG A N 1
ATOM 778 C CA . ARG A 1 103 ? -3.659 -7.439 17.367 1.00 95.75 103 ARG A CA 1
ATOM 779 C C . ARG A 1 103 ? -2.340 -6.863 17.883 1.00 95.75 103 ARG A C 1
ATOM 781 O O . ARG A 1 103 ? -2.291 -6.375 19.009 1.00 95.75 103 ARG A O 1
ATOM 788 N N . LEU A 1 104 ? -1.277 -6.940 17.081 1.00 94.88 104 LEU A N 1
ATOM 789 C CA . LEU A 1 104 ? 0.019 -6.375 17.448 1.00 94.88 104 LEU A CA 1
ATOM 790 C C . LEU A 1 104 ? -0.047 -4.843 17.476 1.00 94.88 104 LEU A C 1
ATOM 792 O O . LEU A 1 104 ? 0.423 -4.240 18.434 1.00 94.88 104 LEU A O 1
ATOM 796 N N . SER A 1 105 ? -0.665 -4.223 16.470 1.00 95.00 105 SER A N 1
ATOM 797 C CA . SER A 1 105 ? -0.876 -2.775 16.417 1.00 95.00 105 SER A CA 1
ATOM 798 C C . SER A 1 105 ? -1.712 -2.276 17.598 1.00 95.00 105 SER A C 1
ATOM 800 O O . SER A 1 105 ? -1.309 -1.313 18.246 1.00 95.00 105 SER A O 1
ATOM 802 N N . THR A 1 106 ? -2.810 -2.957 17.936 1.00 95.06 106 THR A N 1
ATOM 803 C CA . THR A 1 106 ? -3.623 -2.644 19.119 1.00 95.06 106 THR A CA 1
ATOM 804 C C . THR A 1 106 ? -2.799 -2.757 20.396 1.00 95.06 106 THR A C 1
ATOM 806 O O . THR A 1 106 ? -2.819 -1.842 21.208 1.00 95.06 106 THR A O 1
ATOM 809 N N . LEU A 1 107 ? -2.022 -3.835 20.565 1.00 93.81 107 LEU A N 1
ATOM 810 C CA . LEU A 1 107 ? -1.186 -4.014 21.754 1.00 93.81 107 LEU A CA 1
ATOM 811 C C . LEU A 1 107 ? -0.155 -2.887 21.901 1.00 93.81 107 LEU A C 1
ATOM 813 O O . LEU A 1 107 ? -0.006 -2.346 22.991 1.00 93.81 107 LEU A O 1
ATOM 817 N N . ILE A 1 108 ? 0.533 -2.515 20.817 1.00 91.69 108 ILE A N 1
ATOM 818 C CA . ILE A 1 108 ? 1.492 -1.400 20.824 1.00 91.69 108 ILE A CA 1
ATOM 819 C C . ILE A 1 108 ? 0.788 -0.092 21.207 1.00 91.69 108 ILE A C 1
ATOM 821 O O . ILE A 1 108 ? 1.303 0.657 22.034 1.00 91.69 108 ILE A O 1
ATOM 825 N N . ALA A 1 109 ? -0.398 0.171 20.650 1.00 90.38 109 ALA A N 1
ATOM 826 C CA . ALA A 1 109 ? -1.180 1.357 20.985 1.00 90.38 109 ALA A CA 1
ATOM 827 C C . ALA A 1 109 ? -1.570 1.386 22.474 1.00 90.38 109 ALA A C 1
ATOM 829 O O . ALA A 1 109 ? -1.338 2.392 23.139 1.00 90.38 109 ALA A O 1
ATOM 830 N N . THR A 1 110 ? -2.063 0.270 23.019 1.00 91.00 110 THR A N 1
ATOM 831 C CA . THR A 1 110 ? -2.416 0.138 24.442 1.00 91.00 110 THR A CA 1
ATOM 832 C C . THR A 1 110 ? -1.205 0.317 25.361 1.00 91.00 110 THR A C 1
ATOM 834 O O . THR A 1 110 ? -1.293 0.990 26.384 1.00 91.00 110 THR A O 1
ATOM 837 N N . LEU A 1 111 ? -0.047 -0.254 25.016 1.00 90.62 111 LEU A N 1
ATOM 838 C CA . LEU A 1 111 ? 1.174 -0.082 25.812 1.00 90.62 111 LEU A CA 1
ATOM 839 C C . LEU A 1 111 ? 1.623 1.384 25.839 1.00 90.62 111 LEU A C 1
ATOM 841 O O . LEU A 1 111 ? 1.952 1.901 26.908 1.00 90.62 111 LEU A O 1
ATOM 845 N N . ASN A 1 112 ? 1.562 2.065 24.692 1.00 86.56 112 ASN A N 1
ATOM 846 C CA . ASN A 1 112 ? 1.880 3.487 24.589 1.00 86.56 112 ASN A CA 1
ATOM 847 C C . ASN A 1 112 ? 0.901 4.358 25.391 1.00 86.56 112 ASN A C 1
ATOM 849 O O . ASN A 1 112 ? 1.336 5.288 26.067 1.00 86.56 112 ASN A O 1
ATOM 853 N N . GLU A 1 113 ? -0.398 4.044 25.368 1.00 88.50 113 GLU A N 1
ATOM 854 C CA . GLU A 1 113 ? -1.417 4.726 26.179 1.00 88.50 113 GLU A CA 1
ATOM 855 C C . GLU A 1 113 ? -1.111 4.619 27.682 1.00 88.50 113 GLU A C 1
ATOM 857 O O . GLU A 1 113 ? -1.228 5.595 28.425 1.00 88.50 113 GLU A O 1
ATOM 862 N N . HIS A 1 114 ? -0.645 3.453 28.130 1.00 87.00 114 HIS A N 1
ATOM 863 C CA . HIS A 1 114 ? -0.308 3.202 29.530 1.00 87.00 114 HIS A CA 1
ATOM 864 C C . HIS A 1 114 ? 1.134 3.578 29.917 1.00 87.00 114 HIS A C 1
ATOM 866 O O . HIS A 1 114 ? 1.543 3.299 31.044 1.00 87.00 114 HIS A O 1
ATOM 872 N N . SER A 1 115 ? 1.903 4.230 29.031 1.00 83.00 115 SER A N 1
ATOM 873 C CA . SER A 1 115 ? 3.329 4.558 29.241 1.00 83.00 115 SER A CA 1
ATOM 874 C C . SER A 1 115 ? 4.195 3.343 29.614 1.00 83.00 115 SER A C 1
ATOM 876 O O . SER A 1 115 ? 5.155 3.462 30.376 1.00 83.00 115 SER A O 1
ATOM 878 N N . ILE A 1 116 ? 3.844 2.157 29.110 1.00 77.81 116 ILE A N 1
ATOM 879 C CA . ILE A 1 116 ? 4.602 0.928 29.351 1.00 77.81 116 ILE A CA 1
ATOM 880 C C . ILE A 1 116 ? 5.672 0.815 28.265 1.00 77.81 116 ILE A C 1
ATOM 882 O O . ILE A 1 116 ? 5.367 0.535 27.107 1.00 77.81 116 ILE A O 1
ATOM 886 N N . GLU A 1 117 ? 6.936 1.017 28.637 1.00 71.69 117 GLU A N 1
ATOM 887 C CA . GLU A 1 117 ? 8.064 0.820 27.725 1.00 71.69 117 GLU A CA 1
ATOM 888 C C . GLU A 1 117 ? 8.260 -0.671 27.414 1.00 71.69 117 GLU A C 1
ATOM 890 O O . GLU A 1 117 ? 8.364 -1.503 28.320 1.00 71.69 117 GLU A O 1
ATOM 895 N N . ILE A 1 118 ? 8.348 -1.018 26.126 1.00 65.81 118 ILE A N 1
ATOM 896 C CA . ILE A 1 118 ? 8.791 -2.353 25.716 1.00 65.81 118 ILE A CA 1
ATOM 897 C C . ILE A 1 118 ? 10.318 -2.397 25.874 1.00 65.81 118 ILE A C 1
ATOM 899 O O . ILE A 1 118 ? 11.008 -1.613 25.217 1.00 65.81 118 ILE A O 1
ATOM 903 N N . PRO A 1 119 ? 10.875 -3.283 26.722 1.00 59.62 119 PRO A N 1
ATOM 904 C CA . PRO A 1 119 ? 12.319 -3.398 26.867 1.00 59.62 119 PRO A CA 1
ATOM 905 C C . PRO A 1 119 ? 12.946 -3.781 25.522 1.00 59.62 119 PRO A C 1
ATOM 907 O O . PRO A 1 119 ? 12.436 -4.643 24.811 1.00 59.62 119 PRO A O 1
ATOM 910 N N . ALA A 1 120 ? 14.069 -3.145 25.183 1.00 61.28 120 ALA A N 1
ATOM 911 C CA . ALA A 1 120 ? 14.713 -3.213 23.866 1.00 61.28 120 ALA A CA 1
ATOM 912 C C . ALA A 1 120 ? 15.214 -4.610 23.431 1.00 61.28 120 ALA A C 1
ATOM 914 O O . ALA A 1 120 ? 15.779 -4.749 22.349 1.00 61.28 120 ALA A O 1
ATOM 915 N N . SER A 1 121 ? 15.023 -5.644 24.250 1.00 57.94 121 SER A N 1
ATOM 916 C CA . SER A 1 121 ? 15.384 -7.024 23.941 1.00 57.94 121 SER A CA 1
ATOM 917 C C . SER A 1 121 ? 14.307 -7.985 24.448 1.00 57.94 121 SER A C 1
ATOM 919 O O . SER A 1 121 ? 14.168 -8.173 25.661 1.00 57.94 121 SER A O 1
ATOM 921 N N . ALA A 1 122 ? 13.590 -8.599 23.509 1.00 41.72 122 ALA A N 1
ATOM 922 C CA . ALA A 1 122 ? 12.879 -9.861 23.680 1.00 41.72 122 ALA A CA 1
ATOM 923 C C . ALA A 1 122 ? 13.547 -10.913 22.787 1.00 41.72 122 ALA A C 1
ATOM 925 O O . ALA A 1 122 ? 13.969 -10.530 21.670 1.00 41.72 122 ALA A O 1
#

Foldseek 3Di:
DQDDQFCPVPDPLVQVLCVVVVWAFDGADDRVDDAQQGRHVLKHKFKDKQNAGALDDPVPDDDDPLIDMDIDIDPHVCLCPLHVCSVVHPNNSHSDDHDRCSVVSVVVVVCVVVVNDDPPDD

Sequence (122 aa):
PNIPVSPADAPAELVDALSSWGITLEDRYSENELGEFDYCYASGWMYCLNNVFPNVGFSDSYLSDGDVVRVQFTVAYGSDIGGGYAMGGSDNTSFYPVANKDRLSTLIATLNEHSIEIPASA

Radius of gyration: 16.09 Å; chains: 1; bounding box: 36×29×45 Å

pLDDT: mean 90.17, std 10.17, range [41.72, 97.44]

Secondary structure (DSSP, 8-state):
----SS-TT--HHHHHHHHHTT------S-SS---TTSSSTT-EEEEEETTB--SS-GGG----TT--EEEEEESSTTTTTT-GGGGT--S---SS-----HHHHHHHHHHHHTT-PPPS--